Protein AF-A0A963K299-F1 (afdb_monomer_lite)

Structure (mmCIF, N/CA/C/O backbone):
data_AF-A0A963K299-F1
#
_entry.id   AF-A0A963K299-F1
#
loop_
_atom_site.group_PDB
_atom_site.id
_atom_site.type_symbol
_atom_site.label_atom_id
_atom_site.label_alt_id
_atom_site.label_comp_id
_atom_site.label_asym_id
_atom_site.label_entity_id
_atom_site.label_seq_id
_atom_site.pdbx_PDB_ins_code
_atom_site.Cartn_x
_atom_site.Cartn_y
_atom_site.Cartn_z
_atom_site.occupancy
_atom_site.B_iso_or_equiv
_atom_site.auth_seq_id
_atom_site.auth_comp_id
_atom_site.auth_asym_id
_atom_site.auth_atom_id
_atom_site.pdbx_PDB_model_num
ATOM 1 N N . ALA A 1 1 ? 3.617 10.106 5.997 1.00 75.00 1 ALA A N 1
ATOM 2 C CA . ALA A 1 1 ? 3.602 8.979 5.044 1.00 75.00 1 ALA A CA 1
ATOM 3 C C . ALA A 1 1 ? 4.298 9.382 3.760 1.00 75.00 1 ALA A C 1
ATOM 5 O O . ALA A 1 1 ? 4.306 10.571 3.445 1.00 75.00 1 ALA A O 1
ATOM 6 N N . GLY A 1 2 ? 4.903 8.417 3.074 1.00 87.94 2 GLY A N 1
ATOM 7 C CA . GLY A 1 2 ? 5.586 8.642 1.810 1.00 87.94 2 GLY A CA 1
ATOM 8 C C . GLY A 1 2 ? 4.648 8.701 0.606 1.00 87.94 2 GLY A C 1
ATOM 9 O O . GLY A 1 2 ? 3.427 8.542 0.695 1.00 87.94 2 GLY A O 1
ATOM 10 N N . TRP A 1 3 ? 5.261 8.945 -0.549 1.00 93.19 3 TRP A N 1
ATOM 11 C CA . TRP A 1 3 ? 4.594 8.969 -1.847 1.00 93.19 3 TRP A CA 1
ATOM 12 C C . TRP A 1 3 ? 3.980 7.606 -2.225 1.00 93.19 3 TRP A C 1
ATOM 14 O O . TRP A 1 3 ? 2.854 7.603 -2.727 1.00 93.19 3 TRP A O 1
ATOM 24 N N . PRO A 1 4 ? 4.634 6.452 -1.959 1.00 93.06 4 PRO A N 1
ATOM 25 C CA . PRO A 1 4 ? 4.041 5.144 -2.242 1.00 93.06 4 PRO A CA 1
ATOM 26 C C . PRO A 1 4 ? 2.725 4.902 -1.494 1.00 93.06 4 PRO A C 1
ATOM 28 O O . PRO A 1 4 ? 1.771 4.375 -2.063 1.00 93.06 4 PRO A O 1
ATOM 31 N N . GLU A 1 5 ? 2.643 5.316 -0.230 1.00 93.50 5 GLU A N 1
ATOM 32 C CA . GLU A 1 5 ? 1.451 5.144 0.598 1.00 93.50 5 GLU A CA 1
ATOM 33 C C . GLU A 1 5 ? 0.305 6.039 0.122 1.00 93.50 5 GLU A C 1
ATOM 35 O O . GLU A 1 5 ? -0.837 5.586 0.079 1.00 93.50 5 GLU A O 1
ATOM 40 N N . ALA A 1 6 ? 0.598 7.275 -0.296 1.00 95.25 6 ALA A N 1
ATOM 41 C CA . ALA A 1 6 ? -0.397 8.160 -0.900 1.00 95.25 6 ALA A CA 1
ATOM 42 C C . ALA A 1 6 ? -0.938 7.601 -2.228 1.00 95.25 6 ALA A C 1
ATOM 44 O O . ALA A 1 6 ? -2.149 7.594 -2.448 1.00 95.25 6 ALA A O 1
ATOM 45 N N . ALA A 1 7 ? -0.061 7.064 -3.082 1.00 95.81 7 ALA A N 1
ATOM 46 C CA . ALA A 1 7 ? -0.458 6.441 -4.343 1.00 95.81 7 ALA A CA 1
ATOM 47 C C . ALA A 1 7 ? -1.315 5.183 -4.122 1.00 95.81 7 ALA A C 1
ATOM 49 O O . ALA A 1 7 ? -2.351 5.022 -4.764 1.00 95.81 7 ALA A O 1
ATOM 50 N N . MET A 1 8 ? -0.927 4.317 -3.180 1.00 96.50 8 MET A N 1
ATOM 51 C CA . MET A 1 8 ? -1.699 3.128 -2.804 1.00 96.50 8 MET A CA 1
ATOM 52 C C . MET A 1 8 ? -3.077 3.505 -2.242 1.00 96.50 8 MET A C 1
ATOM 54 O O . MET A 1 8 ? -4.083 2.906 -2.626 1.00 96.50 8 MET A O 1
ATOM 58 N N . ALA A 1 9 ? -3.131 4.511 -1.360 1.00 96.56 9 ALA A N 1
ATOM 59 C CA . ALA A 1 9 ? -4.372 5.022 -0.784 1.00 96.56 9 ALA A CA 1
ATOM 60 C C . ALA A 1 9 ? -5.339 5.508 -1.877 1.00 96.56 9 ALA A C 1
ATOM 62 O O . ALA A 1 9 ? -6.482 5.048 -1.934 1.00 96.56 9 ALA A O 1
ATOM 63 N N . GLY A 1 10 ? -4.850 6.344 -2.800 1.00 95.94 10 GLY A N 1
ATOM 64 C CA . GLY A 1 10 ? -5.630 6.830 -3.939 1.00 95.94 10 GLY A CA 1
ATOM 65 C C . GLY A 1 10 ? -6.081 5.708 -4.880 1.00 95.94 10 GLY A C 1
ATOM 66 O O . GLY A 1 10 ? -7.258 5.622 -5.218 1.00 95.94 10 GLY A O 1
ATOM 67 N N . ALA A 1 11 ? -5.181 4.793 -5.249 1.00 96.31 11 ALA A N 1
ATOM 68 C CA . ALA A 1 11 ? -5.483 3.699 -6.177 1.00 96.31 11 ALA A CA 1
ATOM 69 C C . ALA A 1 11 ? -6.535 2.711 -5.642 1.00 96.31 11 ALA A C 1
ATOM 71 O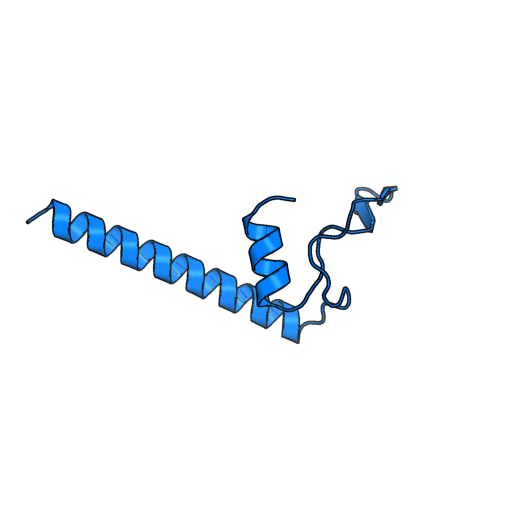 O . ALA A 1 11 ? -7.271 2.101 -6.418 1.00 96.31 11 ALA A O 1
ATOM 72 N N . LEU A 1 12 ? -6.604 2.526 -4.322 1.00 96.19 12 LEU A N 1
ATOM 73 C CA . LEU A 1 12 ? -7.531 1.587 -3.687 1.00 96.19 12 LEU A CA 1
ATOM 74 C C . LEU A 1 12 ? -8.799 2.245 -3.125 1.00 96.19 12 LEU A C 1
ATOM 76 O O . LEU A 1 12 ? -9.700 1.511 -2.686 1.00 96.19 12 LEU A O 1
ATOM 80 N N . GLY A 1 13 ? -8.872 3.581 -3.126 1.00 96.25 13 GLY A N 1
ATOM 81 C CA . GLY A 1 13 ? -9.953 4.346 -2.503 1.00 96.25 13 GLY A CA 1
ATOM 82 C C . GLY A 1 13 ? -10.006 4.136 -0.990 1.00 96.25 13 GLY A C 1
ATOM 83 O O . GLY A 1 13 ? -11.079 3.915 -0.423 1.00 96.25 13 GLY A O 1
ATOM 84 N N . VAL A 1 14 ? -8.842 4.128 -0.339 1.00 96.50 14 VAL A N 1
ATOM 85 C CA . VAL A 1 14 ? -8.704 3.933 1.113 1.00 96.50 14 VAL A CA 1
ATOM 86 C C . VAL A 1 14 ? -7.949 5.094 1.740 1.00 96.50 14 VAL A C 1
ATOM 88 O O . VAL A 1 14 ? -7.314 5.881 1.042 1.00 96.50 14 VAL A O 1
ATOM 91 N N . ARG A 1 15 ? -7.984 5.174 3.068 1.00 95.06 15 ARG A N 1
ATOM 92 C CA . ARG A 1 15 ? -7.103 6.052 3.839 1.00 95.06 15 ARG A CA 1
ATOM 93 C C . ARG A 1 15 ? -6.174 5.248 4.739 1.00 95.06 15 ARG A C 1
ATOM 95 O O . ARG A 1 15 ? -6.581 4.247 5.324 1.00 95.06 15 ARG A O 1
ATOM 102 N N . LEU A 1 16 ? -4.921 5.683 4.829 1.00 93.81 16 LEU A N 1
ATOM 103 C CA . LEU A 1 16 ? -3.835 4.989 5.530 1.00 93.81 16 LEU A CA 1
ATOM 104 C C . LEU A 1 16 ? -3.207 5.866 6.626 1.00 93.81 16 LEU A C 1
ATOM 106 O O . LEU A 1 16 ? -3.507 7.054 6.744 1.00 93.81 16 LEU A O 1
ATOM 110 N N . SER A 1 17 ? -2.288 5.280 7.395 1.00 90.50 17 SER A N 1
ATOM 111 C CA . SER A 1 17 ? -1.598 5.882 8.545 1.00 90.50 17 SER A CA 1
ATOM 112 C C . SER A 1 17 ? -2.513 6.096 9.751 1.00 90.50 17 SER A C 1
ATOM 114 O O . SER A 1 17 ? -2.478 5.248 10.636 1.00 90.50 17 SER A O 1
ATOM 116 N N . GLY A 1 18 ? -3.347 7.142 9.752 1.00 90.88 18 GLY A N 1
ATOM 117 C CA . GLY A 1 18 ? -4.395 7.402 10.749 1.00 90.88 18 GLY A CA 1
ATOM 118 C C . GLY A 1 18 ? -3.993 7.253 12.226 1.00 90.88 18 GLY A C 1
ATOM 119 O O . GLY A 1 18 ? -2.817 7.132 12.574 1.00 90.88 18 GLY A O 1
ATOM 120 N N . PRO A 1 19 ? -4.970 7.241 13.145 1.00 91.81 19 PRO A N 1
ATOM 121 C CA . PRO A 1 19 ? -4.738 6.812 14.516 1.00 91.81 19 PRO A CA 1
ATOM 122 C C . PRO A 1 19 ? -4.294 5.344 14.542 1.00 91.81 19 PRO A C 1
ATOM 124 O O . PRO A 1 19 ? -4.986 4.464 14.029 1.00 91.81 19 PRO A O 1
ATOM 127 N N . ARG A 1 20 ? -3.141 5.078 15.156 1.00 89.31 20 ARG A N 1
ATOM 128 C CA . ARG A 1 20 ? -2.509 3.752 15.214 1.00 89.31 20 ARG A CA 1
ATOM 129 C C . ARG A 1 20 ? -2.024 3.431 16.615 1.00 89.31 20 ARG A C 1
ATOM 131 O O . ARG A 1 20 ? -1.788 4.333 17.409 1.00 89.31 20 ARG A O 1
ATOM 138 N N . ILE A 1 21 ? -1.878 2.149 16.934 1.00 91.19 21 ILE A N 1
ATOM 139 C CA . ILE A 1 21 ? -1.409 1.698 18.248 1.00 91.19 21 ILE A CA 1
ATOM 140 C C . ILE A 1 21 ? -0.049 1.029 18.074 1.00 91.19 21 ILE A C 1
ATOM 142 O O . ILE A 1 21 ? 0.059 0.016 17.387 1.00 91.19 21 ILE A O 1
ATOM 146 N N . TYR A 1 22 ? 0.973 1.566 18.738 1.00 90.50 22 TYR A N 1
ATOM 147 C CA . TYR A 1 22 ? 2.300 0.955 18.815 1.00 90.50 22 TYR A CA 1
ATOM 148 C C . TYR A 1 22 ? 2.632 0.634 20.265 1.00 90.50 22 TYR A C 1
ATOM 150 O O . TYR A 1 22 ? 2.561 1.506 21.128 1.00 90.50 22 TYR A O 1
ATOM 158 N N . GLY A 1 23 ? 2.971 -0.626 20.552 1.00 91.94 23 GLY A N 1
ATOM 159 C CA . GLY A 1 23 ? 3.304 -1.056 21.916 1.00 91.94 23 GLY A CA 1
ATOM 160 C C . GLY A 1 23 ? 2.213 -0.722 22.944 1.00 91.94 23 GLY A C 1
ATOM 161 O O . GLY A 1 23 ? 2.525 -0.341 24.067 1.00 91.94 23 GLY A O 1
ATOM 162 N N . GLY A 1 24 ? 0.940 -0.772 22.537 1.00 93.38 24 GLY A N 1
ATOM 163 C CA . GLY A 1 24 ? -0.209 -0.415 23.379 1.00 93.38 24 GLY A CA 1
ATOM 164 C C . GLY A 1 24 ? -0.474 1.088 23.532 1.00 93.38 24 GLY A C 1
ATOM 165 O O . GLY A 1 24 ? -1.473 1.460 24.141 1.00 93.38 24 GLY A O 1
ATOM 166 N N . LYS A 1 25 ? 0.364 1.966 22.967 1.00 92.62 25 LYS A N 1
ATOM 167 C CA . LYS A 1 25 ? 0.171 3.420 23.024 1.00 92.62 25 LYS A CA 1
ATOM 168 C C . LYS A 1 25 ? -0.509 3.929 21.750 1.00 92.62 25 LYS A C 1
ATOM 170 O O . LYS A 1 25 ? 0.024 3.703 20.658 1.00 92.62 25 LYS A O 1
ATOM 175 N N . PRO A 1 26 ? -1.656 4.623 21.854 1.00 91.19 26 PRO A N 1
ATOM 176 C CA . PRO A 1 26 ? -2.261 5.278 20.706 1.00 91.19 26 PRO A CA 1
ATOM 177 C C 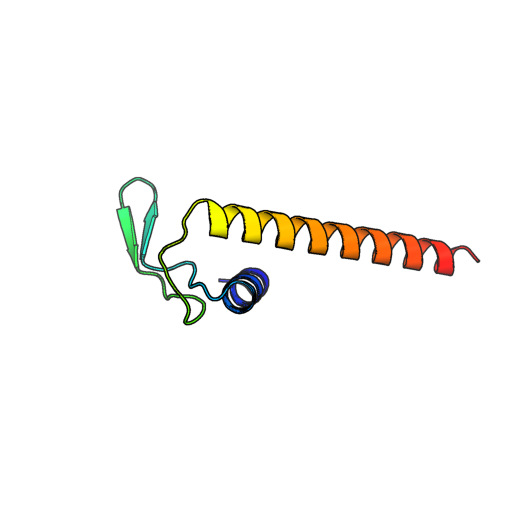. PRO A 1 26 ? -1.374 6.439 20.245 1.00 91.19 26 PRO A C 1
ATOM 179 O O . PRO A 1 26 ? -0.899 7.241 21.046 1.00 91.19 26 PRO A O 1
ATOM 182 N N . THR A 1 27 ? -1.156 6.523 18.941 1.00 92.25 27 THR A N 1
ATOM 183 C CA . THR A 1 27 ? -0.475 7.619 18.256 1.00 92.25 27 THR A CA 1
ATOM 184 C C . THR A 1 27 ? -1.450 8.200 17.248 1.00 92.25 27 THR A C 1
ATOM 186 O O . THR A 1 27 ? -1.972 7.478 16.396 1.00 92.25 27 THR A O 1
ATOM 189 N N . ILE A 1 28 ? -1.721 9.498 17.363 1.00 89.75 28 ILE A N 1
ATOM 190 C CA . ILE A 1 28 ? -2.605 10.209 16.443 1.00 89.75 28 ILE A CA 1
ATOM 191 C C . ILE A 1 28 ? -1.749 10.697 15.283 1.00 89.75 28 ILE A C 1
ATOM 193 O O . ILE A 1 28 ? -0.995 11.656 15.428 1.00 89.75 28 ILE A O 1
ATOM 197 N N . GLU A 1 29 ? -1.868 10.033 14.140 1.00 90.00 29 GLU A N 1
ATOM 198 C CA . GLU A 1 29 ? -1.275 10.510 12.897 1.00 90.00 29 GLU A CA 1
ATOM 199 C C . GLU A 1 29 ? -2.342 10.922 11.890 1.00 90.00 29 GLU A C 1
ATOM 201 O O . GLU A 1 29 ? -3.464 10.401 11.917 1.00 90.00 29 GLU A O 1
ATOM 206 N N . PRO A 1 30 ? -2.015 11.874 10.998 1.00 91.81 30 PRO A N 1
ATOM 207 C CA . PRO A 1 30 ? -2.927 12.271 9.945 1.00 91.81 30 PRO A CA 1
ATOM 208 C C . PRO A 1 30 ? -3.225 11.096 9.013 1.00 91.81 30 PRO A C 1
ATOM 210 O O . PRO A 1 30 ? -2.370 10.256 8.715 1.00 91.81 30 PRO A O 1
ATOM 213 N N . TRP A 1 31 ? -4.460 11.069 8.523 1.00 94.06 31 TRP A N 1
ATOM 214 C CA . TRP A 1 31 ? -4.850 10.173 7.446 1.00 94.06 31 TRP A CA 1
ATOM 215 C C . TRP A 1 31 ? -4.163 10.559 6.138 1.00 94.06 31 TRP A C 1
ATOM 217 O O . TRP A 1 31 ? -3.923 11.731 5.855 1.00 94.06 31 TRP A O 1
ATOM 227 N N . VAL A 1 32 ? -3.881 9.545 5.329 1.00 95.62 32 VAL A N 1
ATOM 228 C CA . VAL A 1 32 ? -3.320 9.677 3.985 1.00 95.62 32 VAL A CA 1
ATOM 229 C C . VAL A 1 32 ? -4.356 9.163 3.006 1.00 95.62 32 VAL A C 1
ATOM 231 O O . VAL A 1 32 ? -4.690 7.982 3.064 1.00 95.62 32 VAL A O 1
ATOM 234 N N . GLY A 1 33 ? -4.840 10.033 2.124 1.00 94.56 33 GLY A N 1
ATOM 235 C CA . GLY A 1 33 ? -6.000 9.758 1.277 1.00 94.56 33 GLY A CA 1
ATOM 236 C C . GLY A 1 33 ? -7.326 10.090 1.968 1.00 94.56 33 GLY A C 1
ATOM 237 O O . GLY A 1 33 ? -7.383 10.361 3.169 1.00 94.56 33 GLY A O 1
ATOM 238 N N . ASP A 1 34 ? -8.396 10.075 1.184 1.00 94.81 34 ASP A N 1
ATOM 239 C CA . ASP A 1 34 ? -9.757 10.492 1.542 1.00 94.81 34 ASP A CA 1
ATOM 240 C C . ASP A 1 34 ? -10.778 9.339 1.499 1.00 94.81 34 ASP A C 1
ATOM 242 O O . ASP A 1 34 ? -11.960 9.534 1.778 1.00 94.81 34 ASP A O 1
ATOM 246 N N . GLY A 1 35 ? -10.321 8.124 1.187 1.00 94.75 35 GLY A N 1
ATOM 247 C CA . GLY A 1 35 ? -11.160 6.937 1.079 1.00 94.75 35 GLY A CA 1
ATOM 248 C C . GLY A 1 35 ? -11.537 6.283 2.414 1.00 94.75 35 GLY A C 1
ATOM 249 O O . GLY A 1 35 ? -11.396 6.846 3.501 1.00 94.75 35 GLY A O 1
ATOM 250 N N . SER A 1 36 ? -12.010 5.035 2.346 1.00 92.75 36 SER A N 1
ATOM 251 C CA . SER A 1 36 ? -12.452 4.293 3.537 1.00 92.75 36 SER A CA 1
ATOM 252 C C . SER A 1 36 ? -11.285 3.873 4.445 1.00 92.75 36 SER A C 1
ATOM 254 O O . SER A 1 36 ? -10.228 3.468 3.961 1.00 92.75 36 SER A O 1
ATOM 256 N N . ALA A 1 37 ? -11.486 3.931 5.770 1.00 91.81 37 ALA A N 1
ATOM 257 C CA . ALA A 1 37 ? -10.575 3.313 6.751 1.00 91.81 37 ALA A CA 1
ATOM 258 C C . ALA A 1 37 ? -10.880 1.823 6.985 1.00 91.81 37 ALA A C 1
ATOM 260 O O . ALA A 1 37 ? -10.087 1.121 7.609 1.00 91.81 37 ALA A O 1
ATOM 261 N N . GLU A 1 38 ? -12.023 1.328 6.509 1.00 89.69 38 GLU A N 1
ATOM 262 C CA . GLU A 1 38 ? -12.413 -0.068 6.673 1.00 89.69 38 GLU A CA 1
ATOM 263 C C . GLU A 1 38 ? -11.703 -0.934 5.630 1.00 89.69 38 GLU A C 1
ATOM 265 O O . GLU A 1 38 ? -12.111 -1.040 4.471 1.00 89.69 38 GLU A O 1
ATOM 270 N N . ILE A 1 39 ? -10.605 -1.562 6.047 1.00 90.50 39 ILE A N 1
ATOM 271 C CA . ILE A 1 39 ? -9.810 -2.442 5.191 1.00 90.50 39 ILE A CA 1
ATOM 272 C C . ILE A 1 39 ? -10.119 -3.896 5.546 1.00 90.50 39 ILE A C 1
ATOM 274 O O . ILE A 1 39 ? -9.531 -4.484 6.449 1.00 90.50 39 ILE A O 1
ATOM 278 N N . GLY A 1 40 ? -11.055 -4.488 4.805 1.00 94.12 40 GLY A N 1
ATOM 279 C CA . GLY A 1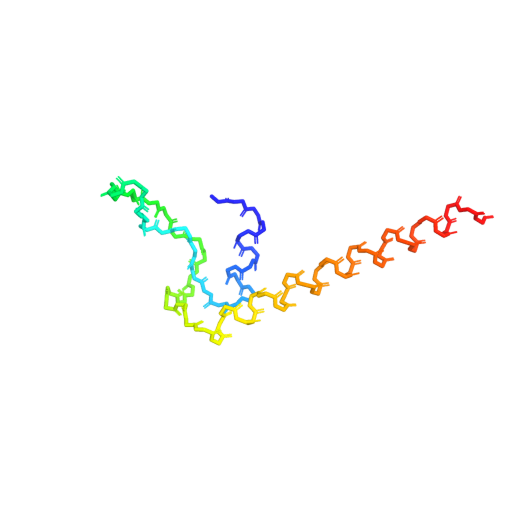 40 ? -11.367 -5.913 4.903 1.00 94.12 40 GLY A CA 1
ATOM 280 C C . GLY A 1 40 ? -10.420 -6.810 4.085 1.00 94.12 40 GLY A C 1
ATOM 281 O O . GLY A 1 40 ? -9.655 -6.326 3.241 1.00 94.12 40 GLY A O 1
ATOM 282 N N . PRO A 1 41 ? -10.524 -8.147 4.227 1.00 96.94 41 PRO A N 1
ATOM 283 C CA . PRO A 1 41 ? -9.659 -9.107 3.531 1.00 96.94 41 PRO A CA 1
ATOM 284 C C . PRO A 1 41 ? -9.664 -8.973 2.002 1.00 96.94 41 PRO A C 1
ATOM 286 O O . PRO A 1 41 ? -8.650 -9.197 1.343 1.00 96.94 41 PRO A O 1
ATOM 289 N N . ALA A 1 42 ? -10.803 -8.598 1.410 1.00 95.00 42 ALA A N 1
ATOM 290 C CA . ALA A 1 42 ? -10.906 -8.379 -0.032 1.00 95.00 42 ALA A CA 1
ATOM 291 C C . ALA A 1 42 ? -10.049 -7.192 -0.499 1.00 95.00 42 ALA A C 1
ATOM 293 O O . ALA A 1 42 ? -9.360 -7.297 -1.516 1.00 95.00 42 ALA A O 1
ATOM 294 N N . LYS A 1 43 ? -10.054 -6.096 0.266 1.00 95.19 43 LYS A N 1
ATOM 295 C CA . LYS A 1 43 ? -9.263 -4.895 -0.013 1.00 95.19 43 LYS A CA 1
ATOM 296 C C . LYS A 1 43 ? -7.772 -5.158 0.206 1.00 95.19 43 LYS A C 1
ATOM 298 O O . LYS A 1 43 ? -6.967 -4.773 -0.633 1.00 95.19 43 LYS A O 1
ATOM 303 N N . LEU A 1 44 ? -7.416 -5.924 1.240 1.00 95.81 44 LEU A N 1
ATOM 304 C CA . LEU A 1 44 ? -6.041 -6.387 1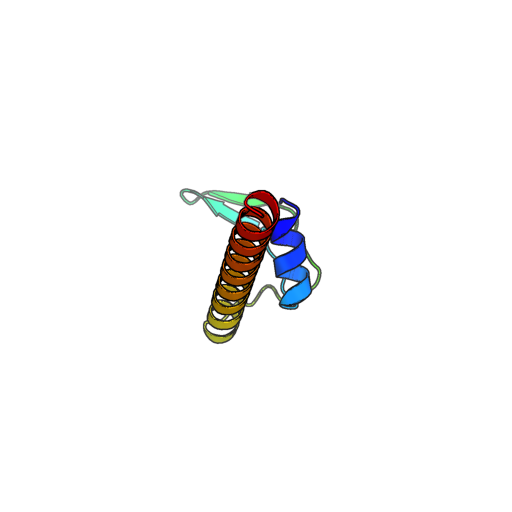.451 1.00 95.81 44 LEU A CA 1
ATOM 305 C C . LEU A 1 44 ? -5.522 -7.198 0.252 1.00 95.81 44 LEU A C 1
ATOM 307 O O . LEU A 1 44 ? -4.445 -6.919 -0.265 1.00 95.81 44 LEU A O 1
ATOM 311 N N . ARG A 1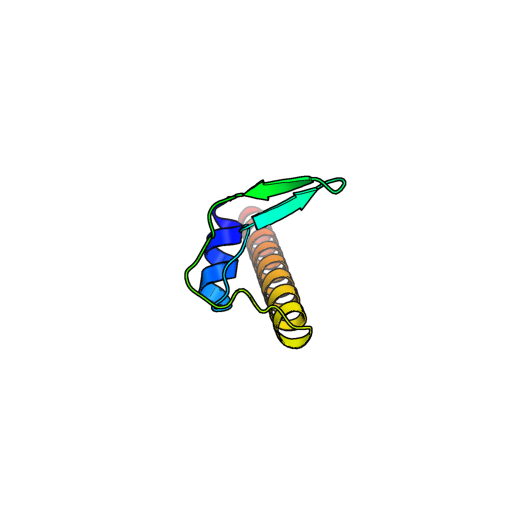 45 ? -6.313 -8.150 -0.263 1.00 97.94 45 ARG A N 1
ATOM 312 C CA . ARG A 1 45 ? -5.943 -8.906 -1.474 1.00 97.94 45 ARG A CA 1
ATOM 313 C C . ARG A 1 45 ? -5.794 -8.014 -2.708 1.00 97.94 45 ARG A C 1
ATOM 315 O O . ARG A 1 45 ? -4.958 -8.297 -3.559 1.00 97.94 45 ARG A O 1
ATOM 322 N N . GLN A 1 46 ? -6.600 -6.958 -2.837 1.00 97.25 46 GLN A N 1
ATOM 323 C CA . GLN A 1 46 ? -6.428 -5.969 -3.907 1.00 97.25 46 GLN A CA 1
ATOM 324 C C . GLN A 1 46 ? -5.101 -5.211 -3.763 1.00 97.25 46 GLN A C 1
ATOM 326 O O . GLN A 1 46 ? -4.396 -5.075 -4.759 1.00 97.25 46 GLN A O 1
ATOM 331 N N . ALA A 1 47 ? -4.745 -4.793 -2.546 1.00 96.75 47 ALA A N 1
ATOM 332 C CA . ALA A 1 47 ? -3.491 -4.099 -2.261 1.00 96.75 47 ALA A CA 1
ATOM 333 C C . ALA A 1 47 ? -2.260 -4.952 -2.591 1.00 96.75 47 ALA A C 1
ATOM 335 O O . ALA A 1 47 ? -1.356 -4.479 -3.274 1.00 96.75 47 ALA A O 1
ATOM 336 N N . LEU A 1 48 ? -2.264 -6.225 -2.180 1.00 97.88 48 LEU A N 1
ATOM 337 C CA . LEU A 1 48 ? -1.178 -7.162 -2.486 1.00 97.88 48 LEU A CA 1
ATOM 338 C C . LEU A 1 48 ? -1.013 -7.352 -3.998 1.00 97.88 48 LEU A C 1
ATOM 340 O O . LEU A 1 48 ? 0.075 -7.155 -4.523 1.00 97.88 48 LEU A O 1
ATOM 344 N N . ARG A 1 49 ? -2.109 -7.602 -4.729 1.00 98.38 49 ARG A N 1
ATOM 345 C CA . ARG A 1 49 ? -2.052 -7.727 -6.196 1.00 98.38 49 ARG A CA 1
ATOM 346 C C . ARG A 1 49 ? -1.558 -6.461 -6.889 1.00 98.38 49 ARG A C 1
ATOM 348 O O . ARG A 1 49 ? -0.935 -6.554 -7.943 1.00 98.38 49 ARG A O 1
ATOM 355 N N . LEU A 1 50 ? -1.885 -5.283 -6.357 1.00 97.81 50 LEU A N 1
ATOM 356 C CA . LEU A 1 50 ? -1.372 -4.024 -6.889 1.00 97.81 50 LEU A CA 1
ATOM 357 C C . LEU A 1 50 ? 0.143 -3.926 -6.668 1.00 97.81 50 LEU A C 1
ATOM 359 O O . LEU A 1 50 ? 0.861 -3.615 -7.614 1.00 97.81 50 LEU A O 1
ATOM 363 N N . ALA A 1 51 ? 0.628 -4.263 -5.472 1.00 97.44 51 ALA A N 1
ATOM 364 C CA . ALA A 1 51 ? 2.057 -4.301 -5.176 1.00 97.44 51 ALA A CA 1
ATOM 365 C C . ALA A 1 51 ? 2.804 -5.294 -6.085 1.00 97.44 51 ALA A C 1
ATOM 367 O O . ALA A 1 51 ? 3.808 -4.924 -6.689 1.00 97.44 51 ALA A O 1
ATOM 368 N N . ASP A 1 52 ? 2.277 -6.509 -6.265 1.00 98.31 52 ASP A N 1
ATOM 369 C CA . ASP A 1 52 ? 2.874 -7.533 -7.134 1.00 98.31 52 ASP A CA 1
ATOM 370 C C . ASP A 1 52 ? 2.988 -7.054 -8.588 1.00 98.31 52 ASP A C 1
ATOM 372 O O . ASP A 1 52 ? 4.015 -7.243 -9.239 1.00 98.31 52 ASP A O 1
ATOM 376 N N . ARG A 1 53 ? 1.949 -6.380 -9.102 1.00 98.25 53 ARG A N 1
ATOM 377 C CA . ARG A 1 53 ? 1.969 -5.792 -10.450 1.00 98.25 53 ARG A CA 1
ATOM 378 C C . ARG A 1 53 ? 3.024 -4.702 -10.577 1.00 98.25 53 ARG A C 1
ATOM 380 O O . ARG A 1 53 ? 3.712 -4.660 -11.590 1.00 98.25 53 ARG A O 1
ATOM 387 N N . VAL A 1 54 ? 3.164 -3.838 -9.570 1.00 97.25 54 VAL A N 1
ATOM 388 C CA . VAL A 1 54 ? 4.198 -2.792 -9.563 1.00 97.25 54 VAL A CA 1
ATOM 389 C C . VAL A 1 54 ? 5.591 -3.422 -9.578 1.00 97.25 54 VAL A C 1
ATOM 391 O O . VAL A 1 54 ? 6.413 -3.035 -10.404 1.00 97.25 54 VAL A O 1
ATOM 394 N N . TRP A 1 55 ? 5.843 -4.438 -8.747 1.00 97.88 55 TRP A N 1
ATOM 395 C CA . TRP A 1 55 ? 7.124 -5.150 -8.740 1.00 97.88 55 TRP A CA 1
ATOM 396 C C . TRP A 1 55 ? 7.434 -5.830 -10.072 1.00 97.88 55 TRP A C 1
ATOM 398 O O . TRP A 1 55 ? 8.556 -5.729 -10.565 1.00 97.88 55 TRP A O 1
ATOM 408 N N . LEU A 1 56 ? 6.439 -6.471 -10.686 1.00 98.50 56 LEU A N 1
ATOM 409 C CA . LEU A 1 56 ? 6.598 -7.093 -11.996 1.00 98.50 56 LEU A CA 1
ATOM 410 C C . LEU A 1 56 ? 6.906 -6.057 -13.087 1.00 98.50 56 LEU A C 1
ATOM 412 O O . LEU A 1 56 ? 7.784 -6.291 -13.913 1.00 98.50 56 LEU A O 1
ATOM 416 N N . LEU A 1 57 ? 6.241 -4.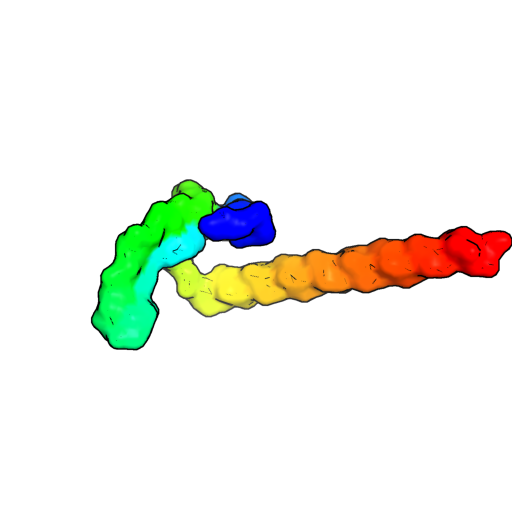898 -13.075 1.00 98.19 57 LEU A N 1
ATOM 417 C CA . LEU A 1 57 ? 6.528 -3.811 -14.016 1.00 98.19 57 LEU A CA 1
ATOM 418 C C . LEU A 1 57 ? 7.945 -3.258 -13.841 1.00 98.19 57 LEU A C 1
ATOM 420 O O . LEU A 1 57 ? 8.636 -3.046 -14.835 1.00 98.19 57 LEU A O 1
ATOM 424 N N . VAL A 1 58 ? 8.394 -3.067 -12.598 1.00 97.56 58 VAL A N 1
ATOM 425 C CA . VAL A 1 58 ? 9.771 -2.641 -12.306 1.00 97.56 58 VAL A CA 1
ATOM 426 C C . VAL A 1 58 ? 10.771 -3.669 -12.830 1.00 97.56 58 VAL A C 1
ATOM 428 O O . VAL A 1 58 ? 11.724 -3.293 -13.507 1.00 97.56 58 VAL A O 1
ATOM 431 N N . LEU A 1 59 ? 10.537 -4.962 -12.588 1.00 98.19 59 LEU A N 1
ATOM 432 C CA . LEU A 1 59 ? 11.400 -6.032 -13.089 1.00 98.19 59 LEU A CA 1
ATOM 433 C C . LEU A 1 59 ? 11.492 -6.019 -14.621 1.00 98.19 59 LEU A C 1
ATOM 435 O O . LEU A 1 59 ? 12.593 -6.050 -15.166 1.00 98.19 59 LEU A O 1
ATOM 439 N N . VAL A 1 60 ? 10.355 -5.935 -15.318 1.00 98.38 60 VAL A N 1
ATOM 440 C CA . VAL A 1 60 ? 10.316 -5.875 -16.789 1.00 98.38 60 VAL A CA 1
ATOM 441 C C . VAL A 1 60 ? 11.043 -4.636 -17.312 1.00 98.38 60 VAL A C 1
ATOM 443 O O . VAL A 1 60 ? 11.814 -4.745 -18.263 1.00 98.38 60 VAL A O 1
ATOM 446 N N . ALA A 1 61 ? 10.848 -3.475 -16.682 1.00 98.00 61 ALA A N 1
ATOM 447 C CA . ALA A 1 61 ? 11.525 -2.240 -17.068 1.00 98.00 61 ALA A CA 1
ATOM 448 C C . ALA A 1 61 ? 13.049 -2.343 -16.899 1.00 98.00 61 ALA A C 1
ATOM 450 O O . ALA A 1 61 ? 13.791 -1.947 -17.796 1.00 98.00 61 ALA A O 1
ATOM 451 N N . VAL A 1 62 ? 13.518 -2.922 -15.789 1.00 98.00 62 VAL A N 1
ATOM 452 C CA . VAL A 1 62 ? 14.949 -3.141 -15.533 1.00 98.00 62 VAL A CA 1
ATOM 453 C C . VAL A 1 62 ? 15.546 -4.113 -16.548 1.00 98.00 62 VAL A C 1
ATOM 455 O O . VAL A 1 62 ? 16.576 -3.807 -17.143 1.00 98.00 62 VAL A O 1
ATOM 458 N N . LEU A 1 63 ? 14.895 -5.252 -16.802 1.00 97.31 63 LEU A N 1
ATOM 459 C CA . LEU A 1 63 ? 15.369 -6.227 -17.790 1.00 97.31 63 LEU A CA 1
ATOM 460 C C . LEU A 1 63 ? 15.402 -5.636 -19.205 1.00 97.31 63 LEU A C 1
ATOM 462 O O . LEU A 1 63 ? 16.376 -5.841 -19.926 1.00 97.31 63 LEU A O 1
ATOM 466 N N . GLY A 1 64 ? 14.376 -4.871 -19.586 1.00 96.69 64 GLY A N 1
ATOM 467 C CA . GLY A 1 64 ? 14.330 -4.174 -20.872 1.00 96.69 64 GLY A CA 1
ATOM 468 C C . GLY A 1 64 ? 15.444 -3.135 -21.015 1.00 96.69 64 GLY A C 1
ATOM 469 O O . GLY A 1 64 ? 16.107 -3.084 -22.048 1.00 96.69 64 GLY A O 1
ATOM 470 N N . PHE A 1 65 ? 15.702 -2.353 -19.962 1.00 96.50 65 PHE A N 1
ATOM 471 C CA . PHE A 1 65 ? 16.796 -1.382 -19.939 1.00 96.50 65 PHE A CA 1
ATOM 472 C C . PHE A 1 65 ? 18.173 -2.054 -20.038 1.00 96.50 65 PHE A C 1
ATOM 474 O O . PHE A 1 65 ? 19.012 -1.628 -20.834 1.00 96.50 65 PHE A O 1
ATOM 481 N N . CYS A 1 66 ? 18.406 -3.130 -19.281 1.00 94.56 66 CYS A N 1
ATOM 482 C CA . CYS A 1 66 ? 19.641 -3.909 -19.374 1.00 94.56 66 CYS A CA 1
ATOM 483 C C . CYS A 1 66 ? 19.827 -4.520 -20.768 1.00 94.56 66 CYS A C 1
ATOM 485 O O . CYS A 1 66 ? 20.932 -4.472 -21.294 1.00 94.56 66 CYS A O 1
ATOM 487 N N . GLY A 1 67 ? 18.762 -5.046 -21.381 1.00 92.00 67 GLY A N 1
ATOM 488 C CA . GLY A 1 67 ? 18.811 -5.595 -22.736 1.00 92.00 67 GLY A CA 1
ATOM 489 C C . GLY A 1 67 ? 19.201 -4.555 -23.787 1.00 92.00 67 GLY A C 1
ATOM 490 O O . GLY A 1 67 ? 20.083 -4.824 -24.594 1.00 92.00 67 GLY A O 1
ATOM 491 N N . LEU A 1 68 ? 18.609 -3.356 -23.732 1.00 88.88 68 LEU A N 1
ATOM 492 C CA . LEU A 1 68 ? 18.936 -2.250 -24.644 1.00 88.88 68 LEU A CA 1
ATOM 493 C C . LEU A 1 68 ? 20.369 -1.731 -24.457 1.00 88.88 68 LEU A C 1
ATOM 495 O O . LEU A 1 68 ? 20.990 -1.268 -25.403 1.00 88.88 68 LEU A O 1
ATOM 499 N N . SER A 1 69 ? 20.895 -1.796 -23.234 1.00 84.38 69 SER A N 1
ATOM 500 C CA . SER A 1 69 ? 22.247 -1.313 -22.919 1.00 84.38 69 SER A CA 1
ATOM 501 C C . SER A 1 69 ? 23.358 -2.280 -23.359 1.00 84.38 69 SER A C 1
ATOM 503 O O . SER A 1 69 ? 24.530 -1.914 -23.319 1.00 84.38 69 SER A O 1
ATOM 505 N N . LEU A 1 70 ? 23.006 -3.521 -23.714 1.00 79.31 70 LEU A N 1
ATOM 506 C CA . LEU A 1 70 ? 23.934 -4.587 -24.113 1.00 79.31 70 LEU A CA 1
ATOM 507 C C . LEU A 1 70 ? 23.992 -4.810 -25.637 1.00 79.31 70 LEU A C 1
ATOM 509 O O . LEU A 1 70 ? 24.772 -5.650 -26.087 1.00 79.31 70 LEU A O 1
ATOM 513 N N . THR A 1 71 ? 23.175 -4.090 -26.409 1.00 69.00 71 THR A N 1
ATOM 514 C CA . THR A 1 71 ? 23.125 -4.100 -27.885 1.00 69.00 71 THR A CA 1
ATOM 515 C C . THR A 1 71 ? 23.749 -2.846 -28.465 1.00 69.00 71 THR A C 1
ATOM 517 O O . THR A 1 71 ? 24.510 -2.978 -29.446 1.00 69.00 71 THR A O 1
#

Sequence (71 aa):
AGWPEAAMAGALGVRLSGPRIYGGKPTIEPWVGDGSAEIGPAKLRQALRLADRVWLLVLVAVLGFCGLSLT

pLDDT: mean 93.66, std 5.15, range [69.0, 98.5]

Radius of gyration: 16.67 Å; chains: 1; bounding box: 36×21×51 Å

Foldseek 3Di:
DDPVQLVLCVVLQHWDDAFDADPNDTDGDDIRHDGHPDQDPVSVVVSVVVVVVVVVVVVVVVVVVVVVVVD

Secondary structure (DSSP, 8-state):
--HHHHHHHHHHTB-EEEEEEETTEEEEEEEESSSBS---HHHHHHHHHHHHHHHHHHHHHHHHHHHHHT-